Protein AF-A0A1A8Y0I4-F1 (afdb_monomer_lite)

Organism: NCBI:txid1860101

Secondary structure (DSSP, 8-state):
-----S--S---S--SSS---HHHHHHHHHTS-SS-B-HHHHHHHHHHH-TTS-HHHHHHHHHHHHHHHHTTTSEEEEEEEEEE-SS-TT-EEEEEEEEE-SS---HHHHHHHHHTT--S-----------

pLDDT: mean 72.58, std 20.99, range [34.72, 94.44]

Radius of gyration: 18.9 Å; chains: 1; bounding box: 38×40×67 Å

Foldseek 3Di:
DDPDPPDPQDPFPDPDPQTDGLVLLVVLQVPDPDQKDFLLSSLVSVCVVVVVDDSVVSSVNNVVSVVVCCVQLQKHFPAWDWDADPVHRVDIDITTMMGGDPDRPPSCVVVVCVVVVHDPPDDPDPDDDDD

Sequence (131 aa):
MTDTPLIRREVTADRGPLHISTDEIYTAICNIKGESFTVREIANVIQRKRRCVQKQRIANAVKTGVSWLVAREAVEVSGSLRVRSRKQPKLFYLVTTYKLTRHPVVADFTLLYKALGLNPSHGIAIKEAGR

Structure (mmCIF, N/CA/C/O backbone):
data_AF-A0A1A8Y0I4-F1
#
_entry.id   AF-A0A1A8Y0I4-F1
#
loop_
_atom_site.group_PDB
_atom_site.id
_atom_site.type_symbol
_atom_site.label_atom_id
_atom_site.label_alt_id
_atom_site.label_comp_id
_atom_site.label_asym_id
_atom_site.label_entity_id
_atom_site.label_seq_id
_atom_site.pdbx_PDB_ins_code
_atom_site.Cartn_x
_atom_site.Cartn_y
_atom_site.Cartn_z
_atom_site.occupancy
_atom_site.B_iso_or_equiv
_atom_site.auth_seq_id
_atom_site.auth_comp_id
_atom_site.auth_asym_id
_atom_site.auth_atom_id
_atom_site.pdbx_PDB_model_num
ATOM 1 N N . MET A 1 1 ? 11.032 -21.048 -30.454 1.00 34.91 1 MET A N 1
ATOM 2 C CA . MET A 1 1 ? 11.681 -20.755 -29.160 1.00 34.91 1 MET A CA 1
ATOM 3 C C . MET A 1 1 ? 10.780 -19.772 -28.442 1.00 34.91 1 MET A C 1
ATOM 5 O O . MET A 1 1 ? 10.486 -18.731 -29.002 1.00 34.91 1 MET A O 1
ATOM 9 N N . THR A 1 2 ? 10.198 -20.168 -27.316 1.00 38.28 2 THR A N 1
ATOM 10 C CA . THR A 1 2 ? 9.203 -19.371 -26.587 1.00 38.28 2 THR A CA 1
ATOM 11 C C . THR A 1 2 ? 9.903 -18.326 -25.727 1.00 38.28 2 THR A C 1
ATOM 13 O O . THR A 1 2 ? 10.503 -18.685 -24.711 1.00 38.28 2 THR A O 1
ATOM 16 N N . ASP A 1 3 ? 9.805 -17.058 -26.135 1.00 45.94 3 ASP A N 1
ATOM 17 C CA . ASP A 1 3 ? 10.225 -15.862 -25.392 1.00 45.94 3 ASP A CA 1
ATOM 18 C C . ASP A 1 3 ? 9.488 -15.765 -24.055 1.00 45.94 3 ASP A C 1
ATOM 20 O O . ASP A 1 3 ? 8.482 -15.073 -23.895 1.00 45.94 3 ASP A O 1
ATOM 24 N N . THR A 1 4 ? 9.974 -16.518 -23.075 1.00 40.69 4 THR A N 1
ATOM 25 C CA . THR A 1 4 ? 9.492 -16.438 -21.702 1.00 40.69 4 THR A CA 1
ATOM 26 C C . THR A 1 4 ? 10.350 -15.385 -21.010 1.00 40.69 4 THR A C 1
ATOM 28 O O . THR A 1 4 ? 11.531 -15.651 -20.773 1.00 40.69 4 THR A O 1
ATOM 31 N N . PRO A 1 5 ? 9.826 -14.184 -20.706 1.00 38.84 5 PRO A N 1
ATOM 32 C CA . PRO A 1 5 ? 10.607 -13.174 -20.009 1.00 38.84 5 PRO A CA 1
ATOM 33 C C . PRO A 1 5 ? 11.115 -13.742 -18.676 1.00 38.84 5 PRO A C 1
ATOM 35 O O . PRO A 1 5 ? 10.340 -14.230 -17.853 1.00 38.84 5 PRO A O 1
ATOM 38 N N . LEU A 1 6 ? 12.433 -13.649 -18.470 1.00 42.88 6 LEU A N 1
ATOM 39 C CA . LEU A 1 6 ? 13.209 -14.115 -17.306 1.00 42.88 6 LEU A CA 1
ATOM 40 C C . LEU A 1 6 ? 12.869 -13.397 -15.982 1.00 42.88 6 LEU A C 1
ATOM 42 O O . LEU A 1 6 ? 13.587 -13.521 -14.990 1.00 42.88 6 LEU A O 1
ATOM 46 N N . ILE A 1 7 ? 11.756 -12.666 -15.930 1.00 43.81 7 ILE A N 1
ATOM 47 C CA . ILE A 1 7 ? 11.250 -12.030 -14.721 1.00 43.81 7 ILE A CA 1
ATOM 48 C C . ILE A 1 7 ? 10.160 -12.939 -14.164 1.00 43.81 7 ILE A C 1
ATOM 50 O O . ILE A 1 7 ? 9.009 -12.911 -14.600 1.00 43.81 7 ILE A O 1
ATOM 54 N N . ARG A 1 8 ? 10.510 -13.749 -13.159 1.00 44.00 8 ARG A N 1
ATOM 55 C CA . ARG A 1 8 ? 9.498 -14.374 -12.300 1.00 44.00 8 ARG A CA 1
ATOM 56 C C . ARG A 1 8 ? 8.610 -13.254 -11.745 1.00 44.00 8 ARG A C 1
ATOM 58 O O . ARG A 1 8 ? 9.051 -12.478 -10.903 1.00 44.00 8 ARG A O 1
ATOM 65 N N . ARG A 1 9 ? 7.360 -13.190 -12.217 1.00 47.59 9 ARG A N 1
ATOM 66 C CA . ARG A 1 9 ? 6.294 -12.238 -11.831 1.00 47.59 9 ARG A CA 1
ATOM 67 C C . ARG A 1 9 ? 5.925 -12.250 -10.337 1.00 47.59 9 ARG A C 1
ATOM 69 O O . ARG A 1 9 ? 5.044 -11.513 -9.913 1.00 47.59 9 ARG A O 1
ATOM 76 N N . GLU A 1 10 ? 6.591 -13.060 -9.526 1.00 43.28 10 GLU A N 1
ATOM 77 C CA . GLU A 1 10 ? 6.218 -13.351 -8.150 1.00 43.28 10 GLU A CA 1
ATOM 78 C C . GLU A 1 10 ? 7.401 -13.103 -7.211 1.00 43.28 10 GLU A C 1
ATOM 80 O O . GLU A 1 10 ? 8.116 -14.017 -6.804 1.00 43.28 10 GLU A O 1
ATOM 85 N N . VAL A 1 11 ? 7.615 -11.843 -6.824 1.00 45.41 11 VAL A N 1
ATOM 86 C CA . VAL A 1 11 ? 8.376 -11.550 -5.600 1.00 45.41 11 VAL A CA 1
ATOM 87 C C . VAL A 1 11 ? 7.416 -11.773 -4.430 1.00 45.41 11 VAL A C 1
ATOM 89 O O . VAL A 1 11 ? 6.739 -10.863 -3.956 1.00 45.41 11 VAL A O 1
ATOM 92 N N . THR A 1 12 ? 7.275 -13.038 -4.033 1.00 45.91 12 THR A N 1
ATOM 93 C CA . THR A 1 12 ? 6.348 -13.489 -2.989 1.00 45.91 12 THR A CA 1
ATOM 94 C C . THR A 1 12 ? 6.886 -13.176 -1.598 1.00 45.91 12 THR A C 1
ATOM 96 O O . THR A 1 12 ? 7.812 -13.834 -1.130 1.00 45.91 12 THR A O 1
ATOM 99 N N . ALA A 1 13 ? 6.261 -12.224 -0.905 1.00 42.59 13 ALA A N 1
ATOM 100 C CA . ALA A 1 13 ? 6.481 -12.006 0.525 1.00 42.59 13 ALA A CA 1
ATOM 101 C C . ALA A 1 13 ? 5.655 -12.954 1.427 1.00 42.59 13 ALA A C 1
ATOM 103 O O . ALA A 1 13 ? 5.787 -12.884 2.643 1.00 42.59 13 ALA A O 1
ATOM 104 N N . ASP A 1 14 ? 4.805 -13.829 0.870 1.00 42.34 14 ASP A N 1
ATOM 105 C CA . ASP A 1 14 ? 3.960 -14.739 1.659 1.00 42.34 14 ASP A CA 1
ATOM 106 C C . ASP A 1 14 ? 3.697 -16.045 0.874 1.00 42.34 14 ASP A C 1
ATOM 108 O O . ASP A 1 14 ? 3.086 -16.020 -0.199 1.00 42.34 14 ASP A O 1
ATOM 112 N N . ARG A 1 15 ? 4.207 -17.185 1.370 1.00 45.91 15 ARG A N 1
ATOM 113 C CA . ARG A 1 15 ? 4.033 -18.529 0.778 1.00 45.91 15 ARG A CA 1
ATOM 114 C C . ARG A 1 15 ? 2.784 -19.201 1.360 1.00 45.91 15 ARG A C 1
ATOM 116 O O . ARG A 1 15 ? 2.880 -20.049 2.241 1.00 45.91 15 ARG A O 1
ATOM 123 N N . GLY A 1 16 ? 1.603 -18.814 0.882 1.00 53.88 16 GLY A N 1
ATOM 124 C CA . GLY A 1 16 ? 0.341 -19.473 1.235 1.00 53.88 16 GLY A CA 1
ATOM 125 C C . GLY A 1 16 ? -0.759 -19.252 0.189 1.00 53.88 16 GLY A C 1
ATOM 126 O O . GLY A 1 16 ? -0.607 -18.385 -0.671 1.00 53.88 16 GLY A O 1
ATOM 127 N N . PRO A 1 17 ? -1.898 -19.969 0.278 1.00 52.69 17 PRO A N 1
ATOM 128 C CA . PRO A 1 17 ? -3.002 -19.935 -0.702 1.00 52.69 17 PRO A CA 1
ATOM 129 C C . PRO A 1 17 ? -3.736 -18.581 -0.811 1.00 52.69 17 PRO A C 1
ATOM 131 O O . PRO A 1 17 ? -4.708 -18.448 -1.545 1.00 52.69 17 PRO A O 1
ATOM 134 N N . LEU A 1 18 ? -3.282 -17.558 -0.083 1.00 59.44 18 LEU A N 1
ATOM 135 C CA . LEU A 1 18 ? -3.858 -16.212 -0.023 1.00 59.44 18 LEU A CA 1
ATOM 136 C C . LEU A 1 18 ? -2.832 -15.163 -0.487 1.00 59.44 18 LEU A C 1
ATOM 138 O O . LEU A 1 18 ? -2.655 -14.128 0.152 1.00 59.44 18 LEU A O 1
ATOM 142 N N . HIS A 1 19 ? -2.136 -15.456 -1.587 1.00 72.50 19 HIS A N 1
ATOM 143 C CA . HIS A 1 19 ? -1.082 -14.615 -2.156 1.00 72.50 19 HIS A CA 1
ATOM 144 C C . HIS A 1 19 ? -1.627 -13.274 -2.677 1.00 72.50 19 HIS A C 1
ATOM 146 O O . HIS A 1 19 ? -2.558 -13.271 -3.483 1.00 72.50 19 HIS A O 1
ATOM 152 N N . ILE A 1 20 ? -1.044 -12.155 -2.233 1.00 82.31 20 ILE A N 1
ATOM 153 C CA . ILE A 1 20 ? -1.321 -10.793 -2.722 1.00 82.31 20 ILE A CA 1
ATOM 154 C C . ILE A 1 20 ? -0.090 -10.337 -3.501 1.00 82.31 20 ILE A C 1
ATOM 156 O O . ILE A 1 20 ? 0.996 -10.241 -2.925 1.00 82.31 20 ILE A O 1
ATOM 160 N N . SER A 1 21 ? -0.259 -10.076 -4.795 1.00 83.75 21 SER A N 1
ATOM 161 C CA . SER A 1 21 ? 0.845 -9.710 -5.683 1.00 83.75 21 SER A CA 1
ATOM 162 C C . SER A 1 21 ? 1.109 -8.204 -5.670 1.00 83.75 21 SER A C 1
ATOM 164 O O . SER A 1 21 ? 0.241 -7.393 -5.335 1.00 83.75 21 SER A O 1
ATOM 166 N N . THR A 1 22 ? 2.311 -7.805 -6.088 1.00 84.12 22 THR A N 1
ATOM 167 C CA . THR A 1 22 ? 2.642 -6.384 -6.254 1.00 84.12 22 THR A CA 1
ATOM 168 C C . THR A 1 22 ? 1.811 -5.717 -7.351 1.00 84.12 22 THR A C 1
ATOM 170 O O . THR A 1 22 ? 1.497 -4.538 -7.237 1.00 84.12 22 THR A O 1
ATOM 173 N N . ASP A 1 23 ? 1.396 -6.472 -8.369 1.00 83.88 23 ASP A N 1
ATOM 174 C CA . ASP A 1 23 ? 0.493 -5.996 -9.420 1.00 83.88 23 ASP A CA 1
ATOM 175 C C . ASP A 1 23 ? -0.918 -5.705 -8.883 1.00 83.88 23 ASP A C 1
ATOM 177 O O . ASP A 1 23 ? -1.505 -4.662 -9.173 1.00 83.88 23 ASP A O 1
ATOM 181 N N . GLU A 1 24 ? -1.439 -6.565 -8.000 1.00 85.94 24 GLU A N 1
ATOM 182 C CA . GLU A 1 24 ? -2.714 -6.315 -7.322 1.00 85.94 24 GLU A CA 1
ATOM 183 C C . GLU A 1 24 ? -2.632 -5.067 -6.434 1.00 85.94 24 GLU A C 1
ATOM 185 O O . GLU A 1 24 ? -3.572 -4.268 -6.389 1.00 85.94 24 GLU A O 1
ATOM 190 N N . ILE A 1 25 ? -1.496 -4.873 -5.758 1.00 88.88 25 ILE A N 1
ATOM 191 C CA . ILE A 1 25 ? -1.214 -3.677 -4.955 1.00 88.88 25 ILE A CA 1
ATOM 192 C C . ILE A 1 25 ? -1.151 -2.433 -5.846 1.00 88.88 25 ILE A C 1
ATOM 194 O O . ILE A 1 25 ? -1.795 -1.434 -5.529 1.00 88.88 25 ILE A O 1
ATOM 198 N N . TYR A 1 26 ? -0.434 -2.493 -6.967 1.00 87.62 26 TYR A N 1
ATOM 199 C CA . TYR A 1 26 ? -0.318 -1.385 -7.914 1.00 87.62 26 TYR A CA 1
ATOM 200 C C . TYR A 1 26 ? -1.676 -1.022 -8.527 1.00 87.62 26 TYR A C 1
ATOM 202 O O . TYR A 1 26 ? -2.094 0.134 -8.494 1.00 87.62 26 TYR A O 1
ATOM 210 N N . THR A 1 27 ? -2.441 -2.022 -8.957 1.00 87.94 27 THR A N 1
ATOM 211 C CA . THR A 1 27 ? -3.816 -1.842 -9.435 1.00 87.94 27 THR A CA 1
ATOM 212 C C . THR A 1 27 ? -4.703 -1.220 -8.355 1.00 87.94 27 THR A C 1
ATOM 214 O O . THR A 1 27 ? -5.524 -0.348 -8.644 1.00 87.94 27 THR A O 1
ATOM 217 N N . ALA A 1 28 ? -4.568 -1.637 -7.093 1.00 91.06 28 ALA A N 1
ATOM 218 C CA . ALA A 1 28 ? -5.312 -1.032 -5.992 1.00 91.06 28 ALA A CA 1
ATOM 219 C C . ALA A 1 28 ? -4.935 0.443 -5.783 1.00 91.06 28 ALA A C 1
ATOM 221 O O . ALA A 1 28 ? -5.837 1.244 -5.548 1.00 91.06 28 ALA A O 1
ATOM 222 N N . ILE A 1 29 ? -3.654 0.802 -5.917 1.00 91.06 29 ILE A N 1
ATOM 223 C CA . ILE A 1 29 ? -3.167 2.188 -5.846 1.00 91.06 29 ILE A CA 1
ATOM 224 C C . ILE A 1 29 ? -3.796 3.045 -6.949 1.00 91.06 29 ILE A C 1
ATOM 226 O O . ILE A 1 29 ? -4.373 4.084 -6.641 1.00 91.06 29 ILE A O 1
ATOM 230 N N . CYS A 1 30 ? -3.769 2.590 -8.205 1.00 86.75 30 CYS A N 1
ATOM 231 C CA . CYS A 1 30 ? -4.337 3.333 -9.339 1.00 86.75 30 CYS A CA 1
ATOM 232 C C . CYS A 1 30 ? -5.854 3.571 -9.218 1.00 86.75 30 CYS A C 1
ATOM 234 O O . CYS A 1 30 ? -6.393 4.484 -9.835 1.00 86.75 30 CYS A O 1
ATOM 236 N N . ASN A 1 31 ? -6.551 2.765 -8.412 1.00 86.62 31 ASN A N 1
ATOM 237 C CA . ASN A 1 31 ? -7.982 2.919 -8.143 1.00 86.62 31 ASN A CA 1
ATOM 238 C C . ASN A 1 31 ? -8.297 3.887 -6.986 1.00 86.62 31 ASN A C 1
ATOM 240 O O . ASN A 1 31 ? -9.472 4.177 -6.733 1.00 86.62 31 ASN A O 1
ATOM 244 N N . ILE A 1 32 ? -7.292 4.366 -6.245 1.00 89.69 32 ILE A N 1
ATOM 245 C CA . ILE A 1 32 ? -7.490 5.354 -5.180 1.00 89.69 32 ILE A CA 1
ATOM 246 C C . ILE A 1 32 ? -7.620 6.736 -5.821 1.00 89.69 32 ILE A C 1
ATOM 248 O O . ILE A 1 32 ? -6.725 7.209 -6.511 1.00 89.69 32 ILE A O 1
ATOM 252 N N . LYS A 1 33 ? -8.746 7.409 -5.566 1.00 80.88 33 LYS A N 1
ATOM 253 C CA . LYS A 1 33 ? -8.944 8.804 -5.967 1.00 80.88 33 LYS A CA 1
ATOM 254 C C . LYS A 1 33 ? -8.160 9.710 -5.016 1.00 80.88 33 LYS A C 1
ATOM 256 O O . LYS A 1 33 ? -8.519 9.799 -3.845 1.00 80.88 33 LYS A O 1
ATOM 261 N N . GLY A 1 34 ? -7.124 10.376 -5.513 1.00 80.06 34 GLY A N 1
ATOM 262 C CA . GLY A 1 34 ? -6.340 11.348 -4.749 1.00 80.06 34 GLY A CA 1
ATOM 263 C C . GLY A 1 34 ? -4.902 11.463 -5.245 1.00 80.06 34 GLY A C 1
ATOM 264 O O . GLY A 1 34 ? -4.420 10.603 -5.975 1.00 80.06 34 GLY A O 1
ATOM 265 N N . GLU A 1 35 ? -4.215 12.531 -4.839 1.00 82.94 35 GLU A N 1
ATOM 266 C CA . GLU A 1 35 ? -2.801 12.748 -5.184 1.00 82.94 35 GLU A CA 1
ATOM 267 C C . GLU A 1 35 ? -1.847 11.901 -4.334 1.00 82.94 35 GLU A C 1
ATOM 269 O O . GLU A 1 35 ? -0.735 11.602 -4.760 1.00 82.94 35 GLU A O 1
ATOM 274 N N . SER A 1 36 ? -2.279 11.506 -3.132 1.00 91.25 36 SER A N 1
ATOM 275 C CA . SER A 1 36 ? -1.501 10.670 -2.223 1.00 91.25 36 SER A CA 1
ATOM 276 C C . SER A 1 36 ? -2.361 9.604 -1.552 1.00 91.25 36 SER A C 1
ATOM 278 O O . SER A 1 36 ? -3.585 9.714 -1.484 1.00 91.25 36 SER A O 1
ATOM 280 N N . PHE A 1 37 ? -1.705 8.552 -1.076 1.00 93.12 37 PHE A N 1
ATOM 281 C CA . PHE A 1 37 ? -2.335 7.390 -0.467 1.00 93.12 37 PHE A CA 1
ATOM 282 C C . PHE A 1 37 ? -1.471 6.801 0.648 1.00 93.12 37 PHE A C 1
ATOM 284 O O . PHE A 1 37 ? -0.260 7.018 0.745 1.00 93.12 37 PHE A O 1
ATOM 291 N N . THR A 1 38 ? -2.109 6.011 1.501 1.00 94.44 38 THR A N 1
ATOM 292 C CA . THR A 1 38 ? -1.497 5.303 2.625 1.00 94.44 38 THR A CA 1
ATOM 293 C C . THR A 1 38 ? -1.627 3.792 2.458 1.00 94.44 38 THR A C 1
ATOM 295 O O . THR A 1 38 ? -2.560 3.281 1.834 1.00 94.44 38 THR A O 1
ATOM 298 N N . VAL A 1 39 ? -0.751 3.038 3.129 1.00 93.69 39 VAL A N 1
ATOM 299 C CA . VAL A 1 39 ? -0.849 1.566 3.234 1.00 93.69 39 VAL A CA 1
ATOM 300 C C . VAL A 1 39 ? -2.247 1.118 3.674 1.00 93.69 39 VAL A C 1
ATOM 302 O O . VAL A 1 39 ? -2.773 0.114 3.197 1.00 93.69 39 VAL A O 1
ATOM 305 N N . ARG A 1 40 ? -2.873 1.866 4.591 1.00 92.31 40 ARG A N 1
ATOM 306 C CA . ARG A 1 40 ? -4.205 1.541 5.107 1.00 92.31 40 ARG A CA 1
ATOM 307 C C . ARG A 1 40 ? -5.278 1.651 4.027 1.00 92.31 40 ARG A C 1
ATOM 309 O O . ARG A 1 40 ? -6.188 0.825 4.013 1.00 92.31 40 ARG A O 1
ATOM 316 N N . GLU A 1 41 ? -5.205 2.662 3.170 1.00 93.62 41 GLU A N 1
ATOM 317 C CA . GLU A 1 41 ? -6.172 2.858 2.087 1.00 93.62 41 GLU A CA 1
ATOM 318 C C . GLU A 1 41 ? -6.054 1.757 1.043 1.00 93.62 41 GLU A C 1
ATOM 320 O O . GLU A 1 41 ? -7.064 1.128 0.727 1.00 93.62 41 GLU A O 1
ATOM 325 N N . ILE A 1 42 ? -4.832 1.428 0.623 1.00 93.62 42 ILE A N 1
ATOM 326 C CA . ILE A 1 42 ? -4.576 0.309 -0.293 1.00 93.62 42 ILE A CA 1
ATOM 327 C C . ILE A 1 42 ? -5.111 -0.999 0.309 1.00 93.62 42 ILE A C 1
ATOM 329 O O . ILE A 1 42 ? -5.864 -1.729 -0.336 1.00 93.62 42 ILE A O 1
ATOM 333 N N . ALA A 1 43 ? -4.805 -1.268 1.583 1.00 92.88 43 ALA A N 1
ATOM 334 C CA . ALA A 1 43 ? -5.295 -2.461 2.265 1.00 92.88 43 ALA A CA 1
ATOM 335 C C . ALA A 1 43 ? -6.831 -2.508 2.331 1.00 92.88 43 ALA A C 1
ATOM 337 O O . ALA A 1 43 ? -7.413 -3.582 2.197 1.00 92.88 43 ALA A O 1
ATOM 338 N N . ASN A 1 44 ? -7.512 -1.366 2.495 1.00 93.38 44 ASN A N 1
ATOM 339 C CA . ASN A 1 44 ? -8.976 -1.316 2.450 1.00 93.38 44 ASN A CA 1
ATOM 340 C C . ASN A 1 44 ? -9.520 -1.646 1.051 1.00 93.38 44 ASN A C 1
ATOM 342 O O . ASN A 1 44 ? -10.541 -2.328 0.958 1.00 93.38 44 ASN A O 1
ATOM 346 N N . VAL A 1 45 ? -8.869 -1.175 -0.018 1.00 93.50 45 VAL A N 1
ATOM 347 C CA . VAL A 1 45 ? -9.265 -1.482 -1.404 1.00 93.50 45 VAL A CA 1
ATOM 348 C C . VAL A 1 45 ? -9.133 -2.983 -1.673 1.00 93.50 45 VAL A C 1
ATOM 350 O O . VAL A 1 45 ? -10.088 -3.600 -2.147 1.00 93.50 45 VAL A O 1
ATOM 353 N N . ILE A 1 46 ? -8.008 -3.593 -1.290 1.00 91.19 46 ILE A N 1
ATOM 354 C CA . ILE A 1 46 ? -7.777 -5.037 -1.464 1.00 91.19 46 ILE A CA 1
ATOM 355 C C . ILE A 1 46 ? -8.741 -5.857 -0.593 1.00 91.19 46 ILE A C 1
ATOM 357 O O . ILE A 1 46 ? -9.341 -6.817 -1.074 1.00 91.19 46 ILE A O 1
ATOM 361 N N . GLN A 1 47 ? -8.987 -5.450 0.659 1.00 91.69 47 GLN A N 1
ATOM 362 C CA . GLN A 1 47 ? -9.915 -6.138 1.570 1.00 91.69 47 GLN A CA 1
ATOM 363 C C . GLN A 1 47 ? -11.338 -6.250 1.003 1.00 91.69 47 GLN A C 1
ATOM 365 O O . GLN A 1 47 ? -12.022 -7.241 1.265 1.00 91.69 47 GLN A O 1
ATOM 370 N N . ARG A 1 48 ? -11.797 -5.258 0.224 1.00 90.12 48 ARG A N 1
ATOM 371 C CA . ARG A 1 48 ? -13.123 -5.305 -0.421 1.00 90.12 48 ARG A CA 1
ATOM 372 C C . ARG A 1 48 ? -13.239 -6.464 -1.411 1.00 90.12 48 ARG A C 1
ATOM 374 O O . ARG A 1 48 ? -14.315 -7.052 -1.500 1.00 90.12 48 ARG A O 1
ATOM 381 N N . LYS A 1 49 ? -12.145 -6.790 -2.108 1.00 87.81 49 LYS A N 1
ATOM 382 C CA . LYS A 1 49 ? -12.048 -7.913 -3.055 1.00 87.81 49 LYS A CA 1
ATOM 383 C C . LYS A 1 49 ? -11.741 -9.235 -2.342 1.00 87.81 49 LYS A C 1
ATOM 385 O O . LYS A 1 49 ? -12.286 -10.269 -2.705 1.00 87.81 49 LYS A O 1
ATOM 390 N N . ARG A 1 50 ? -10.926 -9.198 -1.283 1.00 84.12 50 ARG A N 1
ATOM 391 C CA . ARG A 1 50 ? -10.469 -10.373 -0.522 1.00 84.12 50 ARG A CA 1
ATOM 392 C C . ARG A 1 50 ? -11.037 -10.408 0.896 1.00 84.12 50 ARG A C 1
ATOM 394 O O . ARG A 1 50 ? -10.306 -10.302 1.879 1.00 84.12 50 ARG A O 1
ATOM 401 N N . ARG A 1 51 ? -12.359 -10.576 1.015 1.00 82.25 51 ARG A N 1
ATOM 402 C CA . ARG A 1 51 ? -13.070 -10.569 2.313 1.00 82.25 51 ARG A CA 1
ATOM 403 C C . ARG A 1 51 ? -12.613 -11.674 3.277 1.00 82.25 51 ARG A C 1
ATOM 405 O O . ARG A 1 51 ? -12.696 -11.482 4.482 1.00 82.25 51 ARG A O 1
ATOM 412 N N . CYS A 1 52 ? -12.104 -12.788 2.752 1.00 83.62 52 CYS A N 1
ATOM 413 C CA . CYS A 1 52 ? -11.610 -13.930 3.525 1.00 83.62 52 CYS A CA 1
ATOM 414 C C . CYS A 1 52 ? -10.186 -13.752 4.084 1.00 83.62 52 CYS A C 1
ATOM 416 O O . CYS A 1 52 ? -9.757 -14.547 4.918 1.00 83.62 52 CYS A O 1
ATOM 418 N N . VAL A 1 53 ? -9.440 -12.726 3.659 1.00 84.12 53 VAL A N 1
ATOM 419 C CA . VAL A 1 53 ? -8.072 -12.485 4.138 1.00 84.12 53 VAL A CA 1
ATOM 420 C C . VAL A 1 53 ? -8.102 -11.517 5.312 1.00 84.12 53 VAL A C 1
ATOM 422 O O . VAL A 1 53 ? -8.765 -10.481 5.266 1.00 84.12 53 VAL A O 1
ATOM 425 N N . GLN A 1 54 ? -7.352 -11.829 6.368 1.00 86.38 54 GLN A N 1
ATOM 426 C CA . GLN A 1 54 ? -7.223 -10.939 7.516 1.00 86.38 54 GLN A CA 1
ATOM 427 C C . GLN A 1 54 ? -6.562 -9.617 7.117 1.00 86.38 54 GLN A C 1
ATOM 429 O O . GLN A 1 54 ? -5.464 -9.594 6.557 1.00 86.38 54 GLN A O 1
ATOM 434 N N . LYS A 1 55 ? -7.180 -8.505 7.516 1.00 87.38 55 LYS A N 1
ATOM 435 C CA . LYS A 1 55 ? -6.709 -7.150 7.206 1.00 87.38 55 LYS A CA 1
ATOM 436 C C . LYS A 1 55 ? -5.256 -6.887 7.595 1.00 87.38 55 LYS A C 1
ATOM 438 O O . LYS A 1 55 ? -4.556 -6.180 6.878 1.00 87.38 55 LYS A O 1
ATOM 443 N N . GLN A 1 56 ? -4.797 -7.457 8.709 1.00 87.50 56 GLN A N 1
ATOM 444 C CA . GLN A 1 56 ? -3.410 -7.313 9.153 1.00 87.50 56 GLN A CA 1
ATOM 445 C C . GLN A 1 56 ? -2.425 -7.961 8.169 1.00 87.50 56 GLN A C 1
ATOM 447 O O . GLN A 1 56 ? -1.384 -7.377 7.877 1.00 87.50 56 GLN A O 1
ATOM 452 N N . ARG A 1 57 ? -2.775 -9.124 7.602 1.00 86.44 57 ARG A N 1
ATOM 453 C CA . ARG A 1 57 ? -1.966 -9.787 6.570 1.00 86.44 57 ARG A CA 1
ATOM 454 C C . ARG A 1 57 ? -1.927 -8.964 5.288 1.00 86.44 57 ARG A C 1
ATOM 456 O O . ARG A 1 57 ? -0.847 -8.740 4.755 1.00 86.44 57 ARG A O 1
ATOM 463 N N . ILE A 1 58 ? -3.076 -8.430 4.859 1.00 90.62 58 ILE A N 1
ATOM 464 C CA . ILE A 1 58 ? -3.143 -7.509 3.714 1.00 90.62 58 ILE A CA 1
ATOM 465 C C . ILE A 1 58 ? -2.246 -6.293 3.961 1.00 90.62 58 ILE A C 1
ATOM 467 O O . ILE A 1 58 ? -1.441 -5.945 3.108 1.00 90.62 58 ILE A O 1
ATOM 471 N N . ALA A 1 59 ? -2.338 -5.664 5.135 1.00 90.75 59 ALA A N 1
ATOM 472 C CA . ALA A 1 59 ? -1.526 -4.497 5.463 1.00 90.75 59 ALA A CA 1
ATOM 473 C C . ALA A 1 59 ? -0.020 -4.805 5.438 1.00 90.75 59 ALA A C 1
ATOM 475 O O . ALA A 1 59 ? 0.752 -3.981 4.954 1.00 90.75 59 ALA A O 1
ATOM 476 N N . ASN A 1 60 ? 0.401 -5.979 5.915 1.00 90.44 60 ASN A N 1
ATOM 477 C CA . ASN A 1 60 ? 1.800 -6.403 5.847 1.00 90.44 60 ASN A CA 1
ATOM 478 C C . ASN A 1 60 ? 2.255 -6.632 4.398 1.00 90.44 60 ASN A C 1
ATOM 480 O O . ASN A 1 60 ? 3.295 -6.105 4.009 1.00 90.44 60 ASN A O 1
ATOM 484 N N . ALA A 1 61 ? 1.455 -7.328 3.584 1.00 89.12 61 ALA A N 1
ATOM 485 C CA . ALA A 1 61 ? 1.747 -7.521 2.163 1.00 89.12 61 ALA A CA 1
ATOM 486 C C . ALA A 1 61 ? 1.839 -6.181 1.416 1.00 89.12 61 ALA A C 1
ATOM 488 O O . ALA A 1 61 ? 2.780 -5.955 0.660 1.00 89.12 61 ALA A O 1
ATOM 489 N N . VAL A 1 62 ? 0.917 -5.254 1.693 1.00 91.75 62 VAL A N 1
ATOM 490 C CA . VAL A 1 62 ? 0.925 -3.900 1.128 1.00 91.75 62 VAL A CA 1
ATOM 491 C C . VAL A 1 62 ? 2.182 -3.134 1.529 1.00 91.75 62 VAL A C 1
ATOM 493 O O . VAL A 1 62 ? 2.779 -2.506 0.664 1.00 91.75 62 VAL A O 1
ATOM 496 N N . LYS A 1 63 ? 2.624 -3.178 2.794 1.00 91.06 63 LYS A N 1
ATOM 497 C CA . LYS A 1 63 ? 3.879 -2.513 3.205 1.00 91.06 63 LYS A CA 1
ATOM 498 C C . LYS A 1 63 ? 5.063 -3.009 2.381 1.00 91.06 63 LYS A C 1
ATOM 500 O O . LYS A 1 63 ? 5.833 -2.196 1.875 1.00 91.06 63 LYS A O 1
ATOM 505 N N . THR A 1 64 ? 5.183 -4.325 2.229 1.00 88.06 64 THR A N 1
ATOM 506 C CA . THR A 1 64 ? 6.274 -4.929 1.460 1.00 88.06 64 THR A CA 1
ATOM 507 C C . THR A 1 64 ? 6.172 -4.586 -0.025 1.00 88.06 64 THR A C 1
ATOM 509 O O . THR A 1 64 ? 7.163 -4.170 -0.619 1.00 88.06 64 THR A O 1
ATOM 512 N N . GLY A 1 65 ? 4.979 -4.682 -0.617 1.00 87.38 65 GLY A N 1
ATOM 513 C CA . GLY A 1 65 ? 4.762 -4.342 -2.025 1.00 87.38 65 GLY A CA 1
ATOM 514 C C . GLY A 1 65 ? 4.987 -2.859 -2.323 1.00 87.38 65 GLY A C 1
ATOM 515 O O . GLY A 1 65 ? 5.633 -2.533 -3.309 1.00 87.38 65 GLY A O 1
ATOM 516 N N . VAL A 1 66 ? 4.546 -1.952 -1.446 1.00 89.75 66 VAL A N 1
ATOM 517 C CA . VAL A 1 66 ? 4.827 -0.513 -1.576 1.00 89.75 66 VAL A CA 1
ATOM 518 C C . VAL A 1 66 ? 6.323 -0.237 -1.447 1.00 89.75 66 VAL A C 1
ATOM 520 O O . VAL A 1 66 ? 6.855 0.505 -2.260 1.00 89.75 66 VAL A O 1
ATOM 523 N N . SER A 1 67 ? 7.026 -0.865 -0.497 1.00 86.50 67 SER A N 1
ATOM 524 C CA . SER A 1 67 ? 8.490 -0.742 -0.389 1.00 86.50 67 SER A CA 1
ATOM 525 C C . SER A 1 67 ? 9.195 -1.179 -1.682 1.00 86.50 67 SER A C 1
ATOM 527 O O . SER A 1 67 ? 10.080 -0.490 -2.185 1.00 86.50 67 SER A O 1
ATOM 529 N N . TRP A 1 68 ? 8.740 -2.283 -2.281 1.00 85.56 68 TRP A N 1
ATOM 530 C CA . TRP A 1 68 ? 9.246 -2.768 -3.565 1.00 85.56 68 TRP A CA 1
ATOM 531 C C . TRP A 1 68 ? 8.957 -1.805 -4.727 1.00 85.56 68 TRP A C 1
ATOM 533 O O . TRP A 1 68 ? 9.817 -1.623 -5.588 1.00 85.56 68 TRP A O 1
ATOM 543 N N . LEU A 1 69 ? 7.771 -1.182 -4.751 1.00 86.38 69 LEU A N 1
ATOM 544 C CA . LEU A 1 69 ? 7.386 -0.178 -5.752 1.00 86.38 69 LEU A CA 1
ATOM 545 C C . LEU A 1 69 ? 8.185 1.121 -5.597 1.00 86.38 69 LEU A C 1
ATOM 547 O O . LEU A 1 69 ? 8.552 1.726 -6.601 1.00 86.38 69 LEU A O 1
ATOM 551 N N . VAL A 1 70 ? 8.498 1.513 -4.358 1.00 87.50 70 VAL A N 1
ATOM 552 C CA . VAL A 1 70 ? 9.371 2.655 -4.056 1.00 87.50 70 VAL A CA 1
ATOM 553 C C . VAL A 1 70 ? 10.794 2.401 -4.534 1.00 87.50 70 VAL A C 1
ATOM 555 O O . VAL A 1 70 ? 11.369 3.245 -5.212 1.00 87.50 70 VAL A O 1
ATOM 558 N N . ALA A 1 71 ? 11.338 1.210 -4.278 1.00 82.12 71 ALA A N 1
ATOM 559 C CA . ALA A 1 71 ? 12.663 0.821 -4.767 1.00 82.12 71 ALA A CA 1
ATOM 560 C C . ALA A 1 71 ? 12.773 0.786 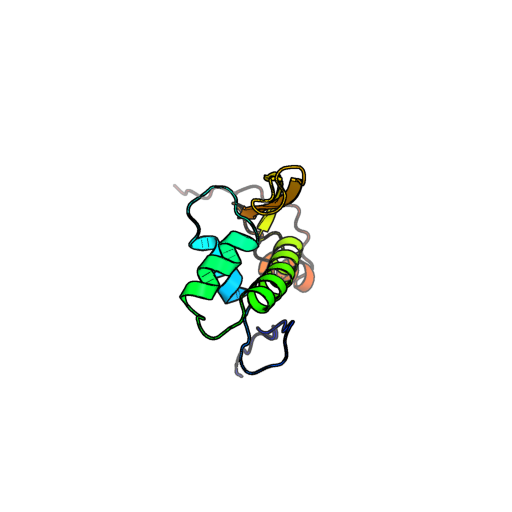-6.306 1.00 82.12 71 ALA A C 1
ATOM 562 O O . ALA A 1 71 ? 13.873 0.681 -6.841 1.00 82.12 71 ALA A O 1
ATOM 563 N N . ARG A 1 72 ? 11.638 0.835 -7.013 1.00 80.56 72 ARG A N 1
ATOM 564 C CA . ARG A 1 72 ? 11.532 0.856 -8.477 1.00 80.56 72 ARG A CA 1
ATOM 565 C C . ARG A 1 72 ? 10.996 2.171 -9.027 1.00 80.56 72 ARG A C 1
ATOM 567 O O . ARG A 1 72 ? 10.599 2.208 -10.184 1.00 80.56 72 ARG A O 1
ATOM 574 N N . GLU A 1 73 ? 10.927 3.209 -8.197 1.00 82.94 73 GLU A N 1
ATOM 575 C CA . GLU A 1 73 ? 10.510 4.556 -8.603 1.00 82.94 73 GLU A CA 1
ATOM 576 C C . GLU A 1 73 ? 9.089 4.629 -9.200 1.00 82.94 73 GLU A C 1
ATOM 578 O O . GLU A 1 73 ? 8.694 5.646 -9.763 1.00 82.94 73 GLU A O 1
ATOM 583 N N . ALA A 1 74 ? 8.271 3.583 -9.037 1.00 84.06 74 ALA A N 1
ATOM 584 C CA . ALA A 1 74 ? 6.869 3.575 -9.462 1.00 84.06 74 ALA A CA 1
ATOM 585 C C . ALA A 1 74 ? 5.973 4.353 -8.483 1.00 84.06 74 ALA A C 1
ATOM 587 O O . ALA A 1 74 ? 4.904 4.852 -8.841 1.00 84.06 74 ALA A O 1
ATOM 588 N N . VAL A 1 75 ? 6.409 4.423 -7.227 1.00 87.88 75 VAL A N 1
ATOM 589 C CA . VAL A 1 75 ? 5.772 5.144 -6.129 1.00 87.88 75 VAL A CA 1
ATOM 590 C C . VAL A 1 75 ? 6.861 5.919 -5.402 1.00 87.88 75 VAL A C 1
ATOM 592 O O . VAL A 1 75 ? 7.953 5.402 -5.198 1.00 87.88 75 VAL A O 1
ATOM 595 N N . GLU A 1 76 ? 6.570 7.127 -4.949 1.00 91.50 76 GLU A N 1
ATOM 596 C CA . GLU A 1 76 ? 7.496 7.925 -4.145 1.00 91.50 76 GLU A CA 1
ATOM 597 C C . GLU A 1 76 ? 6.892 8.238 -2.771 1.00 91.50 76 GLU A C 1
ATOM 599 O O . GLU A 1 76 ? 5.669 8.309 -2.597 1.00 91.50 76 GLU A O 1
ATOM 604 N N . VAL A 1 77 ? 7.754 8.410 -1.766 1.00 92.62 77 VAL A N 1
ATOM 605 C CA . VAL A 1 77 ? 7.334 8.845 -0.430 1.00 92.62 77 VAL A CA 1
ATOM 606 C C . VAL A 1 77 ? 6.975 10.325 -0.507 1.00 92.62 77 VAL A C 1
ATOM 608 O O . VAL A 1 77 ? 7.828 11.167 -0.763 1.00 92.62 77 VAL A O 1
ATOM 611 N N . SER A 1 78 ? 5.705 10.645 -0.275 1.00 91.06 78 SER A N 1
ATOM 612 C CA . SER A 1 78 ? 5.200 12.016 -0.364 1.00 91.06 78 SER A CA 1
ATOM 613 C C . SER A 1 78 ? 5.332 12.787 0.947 1.00 91.06 78 SER A C 1
ATOM 615 O O . SER A 1 78 ? 5.300 14.015 0.930 1.00 91.06 78 SER A O 1
ATOM 617 N N . GLY A 1 79 ? 5.417 12.094 2.084 1.00 92.12 79 GLY A N 1
ATOM 618 C CA . GLY A 1 79 ? 5.514 12.729 3.393 1.00 92.12 79 GLY A CA 1
ATOM 619 C C . GLY A 1 79 ? 4.934 11.873 4.509 1.00 92.12 79 GLY A C 1
ATOM 620 O O . GLY A 1 79 ? 4.937 10.640 4.457 1.00 92.12 79 GLY A O 1
ATOM 621 N N . SER A 1 80 ? 4.448 12.539 5.554 1.00 92.50 80 SER A N 1
ATOM 622 C CA . SER A 1 80 ? 3.786 11.874 6.668 1.00 92.50 80 SER A CA 1
ATOM 623 C C . SER A 1 80 ? 2.665 12.720 7.263 1.00 92.50 80 SER A C 1
ATOM 625 O O . SER A 1 80 ? 2.728 13.946 7.293 1.00 92.50 80 SER A O 1
ATOM 627 N N . LEU A 1 81 ? 1.625 12.046 7.742 1.00 88.38 81 LEU A N 1
ATOM 628 C CA . LEU A 1 81 ? 0.449 12.633 8.369 1.00 88.38 81 LEU A CA 1
ATOM 629 C C . LEU A 1 81 ? 0.394 12.199 9.833 1.00 88.38 81 LEU A C 1
ATOM 631 O O . LEU A 1 81 ? 0.588 11.024 10.147 1.00 88.38 81 LEU A O 1
ATOM 635 N N . ARG A 1 82 ? 0.065 13.120 10.740 1.00 90.50 82 ARG A N 1
ATOM 636 C CA . ARG A 1 82 ? -0.249 12.768 12.131 1.00 90.50 82 ARG A CA 1
ATOM 637 C C . ARG A 1 82 ? -1.717 12.377 12.245 1.00 90.50 82 ARG A C 1
ATOM 639 O O . ARG A 1 82 ? -2.606 13.186 12.000 1.00 90.50 82 ARG A O 1
ATOM 646 N N . VAL A 1 83 ? -1.974 11.145 12.667 1.00 86.56 83 VAL A N 1
ATOM 647 C CA . VAL A 1 83 ? -3.317 10.593 12.854 1.00 86.56 83 VAL A CA 1
ATOM 648 C C . VAL A 1 83 ? -3.551 10.318 14.333 1.00 86.56 83 VAL A C 1
ATOM 650 O O . VAL A 1 83 ? -2.813 9.565 14.964 1.00 86.56 83 VAL A O 1
ATOM 653 N N . ARG A 1 84 ? -4.605 10.904 14.902 1.00 88.19 84 ARG A N 1
ATOM 654 C CA . ARG A 1 84 ? -4.987 10.668 16.299 1.00 88.19 84 ARG A CA 1
ATOM 655 C C . ARG A 1 84 ? -5.627 9.286 16.465 1.00 88.19 84 ARG A C 1
ATOM 657 O O . ARG A 1 84 ? -6.480 8.882 15.670 1.00 88.19 84 ARG A O 1
ATOM 664 N N . SER A 1 85 ? -5.251 8.567 17.519 1.00 85.31 85 SER A N 1
ATOM 665 C CA . SER A 1 85 ? -5.899 7.308 17.887 1.00 85.31 85 SER A CA 1
ATOM 666 C C . SER A 1 85 ? -7.336 7.558 18.342 1.00 85.31 85 SER A C 1
ATOM 668 O O . SER A 1 85 ? -7.582 8.351 19.247 1.00 85.31 85 SER A O 1
ATOM 670 N N . ARG A 1 86 ? -8.296 6.823 17.770 1.00 83.88 86 ARG A N 1
ATOM 671 C CA . ARG A 1 86 ? -9.693 6.865 18.241 1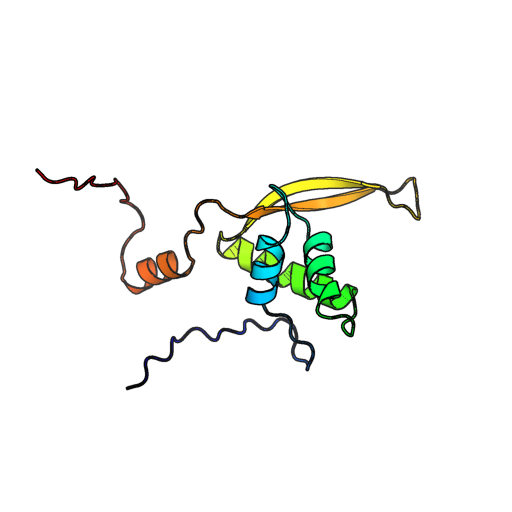.00 83.88 86 ARG A CA 1
ATOM 672 C C . ARG A 1 86 ? -9.876 6.198 19.605 1.00 83.88 86 ARG A C 1
ATOM 674 O O . ARG A 1 86 ? -10.762 6.590 20.347 1.00 83.88 86 ARG A O 1
ATOM 681 N N . LYS A 1 87 ? -9.052 5.193 19.928 1.00 86.88 87 LYS A N 1
ATOM 682 C CA . LYS A 1 87 ? -9.135 4.453 21.200 1.00 86.88 87 LYS A CA 1
ATOM 683 C C . LYS A 1 87 ? -8.400 5.155 22.344 1.00 86.88 87 LYS A C 1
ATOM 685 O O . LYS A 1 87 ? -8.724 4.935 23.499 1.00 86.88 87 LYS A O 1
ATOM 690 N N . GLN A 1 88 ? -7.393 5.964 22.022 1.00 89.12 88 GLN A N 1
ATOM 691 C CA . GLN A 1 88 ? -6.549 6.654 22.997 1.00 89.12 88 GLN A CA 1
ATOM 692 C C . GLN A 1 88 ? -6.335 8.102 22.534 1.00 89.12 88 GLN A C 1
ATOM 694 O O . GLN A 1 88 ? -5.362 8.374 21.839 1.00 89.12 88 GLN A O 1
ATOM 699 N N . PRO A 1 89 ? -7.219 9.049 22.888 1.00 81.88 89 PRO A N 1
ATOM 700 C CA . PRO A 1 89 ? -7.229 10.398 22.305 1.00 81.88 89 PRO A CA 1
ATOM 701 C C . PRO A 1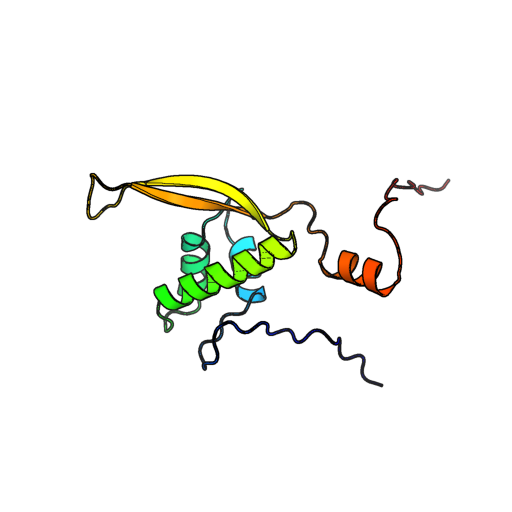 89 ? -5.927 11.195 22.474 1.00 81.88 89 PRO A C 1
ATOM 703 O O . PRO A 1 89 ? -5.658 12.099 21.686 1.00 81.88 89 PRO A O 1
ATOM 706 N N . LYS A 1 90 ? -5.118 10.853 23.486 1.00 88.31 90 LYS A N 1
ATOM 707 C CA . LYS A 1 90 ? -3.804 11.457 23.756 1.00 88.31 90 LYS A CA 1
ATOM 708 C C . LYS A 1 90 ? -2.677 10.898 22.872 1.00 88.31 90 LYS A C 1
ATOM 710 O O . LYS A 1 90 ? -1.592 11.466 22.853 1.00 88.31 90 LYS A O 1
ATOM 715 N N . LEU A 1 91 ? -2.917 9.805 22.145 1.00 88.75 91 LEU A N 1
ATOM 716 C CA . LEU A 1 91 ? -1.923 9.137 21.310 1.00 88.75 91 LEU A CA 1
ATOM 717 C C . LEU A 1 91 ? -2.064 9.559 19.841 1.00 88.75 91 LEU A C 1
ATOM 719 O O . LEU A 1 91 ? -3.152 9.496 19.256 1.00 88.75 91 LEU A O 1
ATOM 723 N N . PHE A 1 92 ? -0.941 9.929 19.232 1.00 87.06 92 PHE A N 1
ATOM 724 C CA . PHE A 1 92 ? -0.839 10.263 17.815 1.00 87.06 92 PHE A CA 1
ATOM 725 C C . PHE A 1 92 ? 0.105 9.287 17.118 1.00 87.06 92 PHE A C 1
ATOM 727 O O . PHE A 1 92 ? 1.164 8.954 17.640 1.00 87.06 92 PHE A O 1
ATOM 734 N N . TYR A 1 93 ? -0.276 8.859 15.922 1.00 86.44 93 TYR A N 1
ATOM 735 C CA . TYR A 1 93 ? 0.535 8.022 15.052 1.00 86.44 93 TYR A CA 1
ATOM 736 C C . TYR A 1 93 ? 1.023 8.841 13.872 1.00 86.44 93 TYR A C 1
ATOM 738 O O . TYR A 1 93 ? 0.249 9.588 13.275 1.00 86.44 93 TYR A O 1
ATOM 746 N N . LEU A 1 94 ? 2.287 8.668 13.507 1.00 89.81 94 LEU A N 1
ATOM 747 C CA . LEU A 1 94 ? 2.805 9.186 12.253 1.00 89.81 94 LEU A CA 1
ATOM 748 C C . LEU A 1 94 ? 2.560 8.144 11.157 1.00 89.81 94 LEU A C 1
ATOM 750 O O . LEU A 1 94 ? 2.939 6.984 11.304 1.00 89.81 94 LEU A O 1
ATOM 754 N N . VAL A 1 95 ? 1.884 8.543 10.084 1.00 90.56 95 VAL A N 1
ATOM 755 C CA . VAL A 1 95 ? 1.520 7.668 8.968 1.00 90.56 95 VAL A CA 1
ATOM 756 C C . VAL A 1 95 ? 2.173 8.194 7.704 1.00 90.56 95 VAL A C 1
ATOM 758 O O . VAL A 1 95 ? 1.887 9.309 7.283 1.00 90.56 95 VAL A O 1
ATOM 761 N N . THR A 1 96 ? 3.031 7.389 7.089 1.00 93.12 96 THR A N 1
ATOM 762 C CA . THR A 1 96 ? 3.675 7.724 5.816 1.00 93.12 96 THR A CA 1
ATOM 763 C C . THR A 1 96 ? 2.651 7.787 4.686 1.00 93.12 96 THR A C 1
ATOM 765 O O . THR A 1 96 ? 1.796 6.902 4.561 1.00 93.12 96 THR A O 1
ATOM 768 N N . THR A 1 97 ? 2.759 8.825 3.863 1.00 94.31 97 THR A N 1
ATOM 769 C CA . THR A 1 97 ? 2.004 8.985 2.621 1.00 94.31 97 THR A CA 1
ATOM 770 C C . THR A 1 97 ? 2.901 8.766 1.419 1.00 94.31 97 THR A C 1
ATOM 772 O O . THR A 1 97 ? 4.098 9.058 1.438 1.00 94.31 97 THR A O 1
ATOM 775 N N . TYR A 1 98 ? 2.295 8.263 0.356 1.00 93.88 98 TYR A N 1
ATOM 776 C CA . TYR A 1 98 ? 2.943 7.927 -0.899 1.00 93.88 98 TYR A CA 1
ATOM 777 C C . TYR A 1 98 ? 2.169 8.553 -2.053 1.00 93.88 98 TYR A C 1
ATOM 779 O O . TYR A 1 98 ? 0.976 8.817 -1.906 1.00 93.88 98 TYR A O 1
ATOM 787 N N . LYS A 1 99 ? 2.821 8.769 -3.191 1.00 92.94 99 LYS A N 1
ATOM 788 C CA . LYS A 1 99 ? 2.177 9.211 -4.436 1.00 92.94 99 LYS A CA 1
ATOM 789 C C . LYS A 1 99 ? 2.711 8.407 -5.619 1.00 92.94 99 LYS A C 1
ATOM 791 O O . LYS A 1 99 ? 3.810 7.861 -5.551 1.00 92.94 99 LYS A O 1
ATOM 796 N N . LEU A 1 100 ? 1.908 8.290 -6.676 1.00 89.44 100 LEU A N 1
ATOM 797 C CA . LEU A 1 100 ? 2.347 7.677 -7.931 1.00 89.44 100 LEU A CA 1
ATOM 798 C C . LEU A 1 100 ? 3.317 8.624 -8.635 1.00 89.44 100 LEU A C 1
ATOM 800 O O . LEU A 1 100 ? 3.038 9.819 -8.758 1.00 89.44 100 LEU A O 1
ATOM 804 N N . THR A 1 101 ? 4.420 8.086 -9.141 1.00 83.50 101 THR A N 1
ATOM 805 C CA . THR A 1 101 ? 5.361 8.867 -9.942 1.00 83.50 101 THR A CA 1
ATOM 806 C C . THR A 1 101 ? 4.730 9.164 -11.306 1.00 83.50 101 THR A C 1
ATOM 808 O O . THR A 1 101 ? 4.296 8.248 -12.002 1.00 83.50 101 THR A O 1
ATOM 811 N N . ARG A 1 102 ? 4.662 10.443 -11.711 1.00 64.19 102 ARG A N 1
ATOM 812 C CA . ARG A 1 102 ? 4.059 10.862 -13.002 1.00 64.19 102 ARG A CA 1
ATOM 813 C C . ARG A 1 102 ? 4.828 10.355 -14.227 1.00 64.19 102 ARG A C 1
ATOM 815 O O . ARG A 1 102 ? 4.251 10.210 -15.299 1.00 64.19 102 ARG A O 1
ATOM 822 N N . HIS A 1 103 ? 6.109 10.060 -14.042 1.00 57.47 103 HIS A N 1
ATOM 823 C CA . HIS A 1 103 ? 6.950 9.345 -14.987 1.00 57.47 103 HIS A CA 1
ATOM 824 C C . HIS A 1 103 ? 7.442 8.095 -14.272 1.00 57.47 103 HIS A C 1
ATOM 826 O O . HIS A 1 103 ? 8.496 8.158 -13.641 1.00 57.47 103 HIS A O 1
ATOM 832 N N . PRO A 1 104 ? 6.687 6.981 -14.276 1.00 51.31 104 PRO A N 1
ATOM 833 C CA . PRO A 1 104 ? 7.288 5.731 -13.866 1.00 51.31 104 PRO A CA 1
ATOM 834 C C . PRO A 1 104 ? 8.436 5.520 -14.849 1.00 51.31 104 PRO A C 1
ATOM 836 O O . PRO A 1 104 ? 8.201 5.254 -16.030 1.00 51.31 104 PRO A O 1
ATOM 839 N N . VAL A 1 105 ? 9.675 5.716 -14.398 1.00 51.25 105 VAL A N 1
ATOM 840 C CA . VAL A 1 105 ? 10.823 5.146 -15.088 1.00 51.25 105 VAL A CA 1
ATOM 841 C C . VAL A 1 105 ? 10.539 3.664 -14.988 1.00 51.25 105 VAL A C 1
ATOM 843 O O . VAL A 1 105 ? 10.708 3.062 -13.930 1.00 51.25 105 VAL A O 1
ATOM 846 N N . VAL A 1 106 ? 9.895 3.120 -16.025 1.00 49.09 106 VAL A N 1
ATOM 847 C CA . VAL A 1 106 ? 9.486 1.723 -16.059 1.00 49.09 106 VAL A CA 1
ATOM 848 C C . VAL A 1 106 ? 10.748 0.978 -15.678 1.00 49.09 106 VAL A C 1
ATOM 850 O O . VAL A 1 106 ? 11.776 1.180 -16.318 1.00 49.09 106 VAL A O 1
ATOM 853 N N . ALA A 1 107 ? 10.718 0.207 -14.591 1.00 47.88 107 ALA A N 1
ATOM 854 C CA . ALA A 1 107 ? 11.910 -0.487 -14.112 1.00 47.88 107 ALA A CA 1
ATOM 855 C C . ALA A 1 107 ? 12.543 -1.348 -15.224 1.00 47.88 107 ALA A C 1
ATOM 857 O O . ALA A 1 107 ? 13.735 -1.642 -15.166 1.00 47.88 107 ALA A O 1
ATOM 858 N N . ASP A 1 108 ? 11.759 -1.680 -16.258 1.00 50.03 108 ASP A N 1
ATOM 859 C CA . ASP A 1 108 ? 12.239 -2.260 -17.502 1.00 50.03 108 ASP A CA 1
ATOM 860 C C . ASP A 1 108 ? 13.239 -1.379 -18.237 1.00 50.03 108 ASP A C 1
ATOM 862 O O . ASP A 1 108 ? 14.217 -1.939 -18.683 1.00 50.03 108 ASP A O 1
ATOM 866 N N . PHE A 1 109 ? 13.098 -0.054 -18.325 1.00 46.72 109 PHE A N 1
ATOM 867 C CA . PHE A 1 109 ? 14.083 0.800 -18.993 1.00 46.72 109 PHE A CA 1
ATOM 868 C C . PHE A 1 109 ? 15.413 0.824 -18.254 1.00 46.72 109 PHE A C 1
ATOM 870 O O . PHE A 1 109 ? 16.430 0.599 -18.888 1.00 46.72 109 PHE A O 1
ATOM 877 N N . THR A 1 110 ? 15.463 1.029 -16.938 1.00 48.34 110 THR A N 1
ATOM 878 C CA . THR A 1 110 ? 16.751 1.066 -16.217 1.00 48.34 110 THR A CA 1
ATOM 879 C C . THR A 1 110 ? 17.449 -0.299 -16.229 1.00 48.34 110 THR A C 1
ATOM 881 O O . THR A 1 110 ? 18.675 -0.365 -16.331 1.00 48.34 110 THR A O 1
ATOM 884 N N . LEU A 1 111 ? 16.683 -1.399 -16.183 1.00 49.53 111 LEU A N 1
ATOM 885 C CA . LEU A 1 111 ? 17.202 -2.753 -16.403 1.00 49.53 111 LEU A CA 1
ATOM 886 C C . LEU A 1 111 ? 17.599 -2.995 -17.868 1.00 49.53 111 LEU A C 1
ATOM 888 O O . LEU A 1 111 ? 18.630 -3.624 -18.083 1.00 49.53 111 LEU A O 1
ATOM 892 N N . LEU A 1 112 ? 16.863 -2.466 -18.854 1.00 46.56 112 LEU A N 1
ATOM 893 C CA . LEU A 1 112 ? 17.210 -2.517 -20.281 1.00 46.56 112 LEU A CA 1
ATOM 894 C C . LEU A 1 112 ? 18.506 -1.755 -20.532 1.00 46.56 112 LEU A C 1
ATOM 896 O O . LEU A 1 112 ? 19.420 -2.309 -21.110 1.00 46.56 112 LEU A O 1
ATOM 900 N N . TYR A 1 113 ? 18.614 -0.512 -20.067 1.00 50.00 113 TYR A N 1
ATOM 901 C CA . TYR A 1 113 ? 19.787 0.350 -20.189 1.00 50.00 113 TYR A CA 1
ATOM 902 C C . TYR A 1 113 ? 21.011 -0.333 -19.576 1.00 50.00 113 TYR A C 1
ATOM 904 O O . TYR A 1 113 ? 22.065 -0.404 -20.202 1.00 50.00 113 TYR A O 1
ATOM 912 N N . LYS A 1 114 ? 20.853 -0.952 -18.401 1.00 50.41 114 LYS A N 1
ATOM 913 C CA . LYS A 1 114 ? 21.933 -1.693 -17.740 1.00 50.41 114 LYS A CA 1
ATOM 914 C C . LYS A 1 114 ? 22.276 -3.022 -18.430 1.00 50.41 114 LYS A C 1
ATOM 916 O O . LYS A 1 114 ? 23.447 -3.386 -18.453 1.00 50.41 114 LYS A O 1
ATOM 921 N N . ALA A 1 115 ? 21.299 -3.725 -19.007 1.00 51.00 115 ALA A N 1
ATOM 922 C CA . ALA A 1 115 ? 21.509 -4.953 -19.783 1.00 51.00 115 ALA A CA 1
ATOM 923 C C . ALA A 1 115 ? 22.061 -4.689 -21.199 1.00 51.00 115 ALA A C 1
ATOM 925 O O . ALA A 1 115 ? 22.778 -5.524 -21.740 1.00 51.00 115 ALA A O 1
ATOM 926 N N . LEU A 1 116 ? 21.755 -3.526 -21.777 1.00 50.62 116 LEU A N 1
ATOM 927 C CA . LEU A 1 116 ? 22.202 -3.061 -23.093 1.00 50.62 116 LEU A CA 1
ATOM 928 C C . LEU A 1 116 ? 23.468 -2.189 -23.018 1.00 50.62 116 LEU A C 1
ATOM 930 O O . LEU A 1 116 ? 23.958 -1.745 -24.050 1.00 50.62 116 LEU A O 1
ATOM 934 N N . GLY A 1 117 ? 24.000 -1.922 -21.818 1.00 45.84 117 GLY A N 1
ATOM 935 C CA . GLY A 1 117 ? 25.203 -1.103 -21.620 1.00 45.84 117 GLY A CA 1
ATOM 936 C C . GLY A 1 117 ? 25.037 0.383 -21.971 1.00 45.84 117 GLY A C 1
ATOM 937 O O . GLY A 1 117 ? 26.024 1.074 -22.208 1.00 45.84 117 GLY A O 1
ATOM 938 N N . LEU A 1 118 ? 23.805 0.886 -22.017 1.00 46.59 118 LEU A N 1
ATOM 939 C CA . LEU A 1 118 ? 23.483 2.261 -22.387 1.00 46.59 118 LEU A CA 1
ATOM 940 C C . LEU A 1 118 ? 23.328 3.119 -21.116 1.00 46.59 118 LEU A C 1
ATOM 942 O O . LEU A 1 118 ? 22.569 2.777 -20.212 1.00 46.59 118 LEU A O 1
ATOM 946 N N . ASN A 1 119 ? 24.049 4.241 -21.029 1.00 48.12 119 ASN A N 1
ATOM 947 C CA . ASN A 1 119 ? 23.924 5.181 -19.909 1.00 48.12 119 ASN A CA 1
ATOM 948 C C . ASN A 1 119 ? 22.658 6.052 -20.060 1.00 48.12 119 ASN A C 1
ATOM 950 O O . ASN A 1 119 ? 22.381 6.520 -21.163 1.00 48.12 119 ASN A O 1
ATOM 954 N N . PRO A 1 120 ? 21.911 6.328 -18.971 1.00 48.50 120 PRO A N 1
ATOM 955 C CA . PRO A 1 120 ? 20.641 7.065 -19.018 1.00 48.50 120 PRO A CA 1
ATOM 956 C C . PRO A 1 120 ? 20.789 8.578 -19.250 1.00 48.50 120 PRO A C 1
ATOM 958 O O . PRO A 1 120 ? 19.801 9.309 -19.309 1.00 48.50 120 PRO A O 1
ATOM 961 N N . SER A 1 121 ? 22.006 9.089 -19.399 1.00 47.38 121 SER A N 1
ATOM 962 C CA . SER A 1 121 ? 22.229 10.444 -19.878 1.00 47.38 121 SER A CA 1
ATOM 963 C C . SER A 1 121 ? 22.040 10.449 -21.391 1.00 47.38 121 SER A C 1
ATOM 965 O O . SER A 1 121 ? 22.936 10.009 -22.098 1.00 47.38 121 SER A O 1
ATOM 967 N N . HIS A 1 122 ? 20.876 10.913 -21.858 1.00 44.91 122 HIS A N 1
ATOM 968 C CA . HIS A 1 122 ? 20.617 11.713 -23.075 1.00 44.91 122 HIS A CA 1
ATOM 969 C C . HIS A 1 122 ? 19.163 11.495 -23.525 1.00 44.91 122 HIS A C 1
ATOM 971 O O . HIS A 1 122 ? 18.860 10.667 -24.377 1.00 44.91 122 HIS A O 1
ATOM 977 N N . GLY A 1 123 ? 18.254 12.272 -22.939 1.00 37.69 123 GLY A N 1
ATOM 978 C CA . GLY A 1 123 ? 16.870 12.404 -23.388 1.00 37.69 123 GLY A CA 1
ATOM 979 C C . GLY A 1 123 ? 16.570 13.844 -23.788 1.00 37.69 123 GLY A C 1
ATOM 980 O O . GLY A 1 123 ? 15.655 14.448 -23.240 1.00 37.69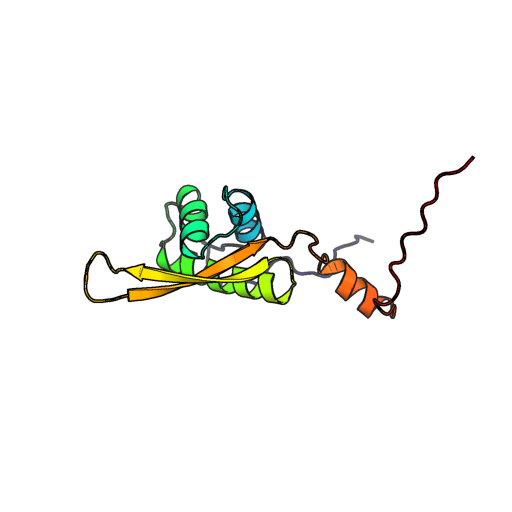 123 GLY A O 1
ATOM 981 N N . ILE A 1 124 ? 17.362 14.428 -24.696 1.00 36.66 124 ILE A N 1
ATOM 982 C CA . ILE A 1 124 ? 16.900 15.614 -25.425 1.00 36.66 124 ILE A CA 1
ATOM 983 C C . ILE A 1 124 ? 15.921 15.096 -26.472 1.00 36.66 124 ILE A C 1
ATOM 985 O O . ILE A 1 124 ? 16.295 14.348 -27.373 1.00 36.66 124 ILE A O 1
ATOM 989 N N . ALA A 1 125 ? 14.655 15.466 -26.305 1.00 40.28 125 ALA A N 1
ATOM 990 C CA . ALA A 1 125 ? 13.597 15.203 -27.260 1.00 40.28 125 ALA A CA 1
ATOM 991 C C . ALA A 1 125 ? 13.969 15.808 -28.622 1.00 40.28 125 ALA A C 1
ATOM 993 O O . ALA A 1 125 ? 13.882 17.022 -28.813 1.00 40.28 125 ALA A O 1
ATOM 994 N N . ILE A 1 126 ? 14.367 14.967 -29.577 1.00 36.66 126 ILE A N 1
ATOM 995 C CA . ILE A 1 126 ? 14.376 15.361 -30.982 1.00 36.66 126 ILE A CA 1
ATOM 996 C C . ILE A 1 126 ? 12.925 15.294 -31.444 1.00 36.66 126 ILE A C 1
ATOM 998 O O . ILE A 1 126 ? 12.324 14.233 -31.594 1.00 36.66 126 ILE A O 1
ATOM 1002 N N . LYS A 1 127 ? 12.349 16.482 -31.585 1.00 40.56 127 LYS A N 1
ATOM 1003 C CA . LYS A 1 127 ? 11.049 16.725 -32.186 1.00 40.56 127 LYS A CA 1
ATOM 1004 C C . LYS A 1 127 ? 11.184 16.484 -33.691 1.00 40.56 127 LYS A C 1
ATOM 1006 O O . LYS A 1 127 ? 11.482 17.415 -34.430 1.00 40.56 127 LYS A O 1
ATOM 1011 N N . GLU A 1 128 ? 10.978 15.254 -34.150 1.00 39.59 128 GLU A N 1
ATOM 1012 C CA . GLU A 1 128 ? 10.682 15.027 -35.564 1.00 39.59 128 GLU A CA 1
ATOM 1013 C C . GLU A 1 128 ? 9.218 15.385 -35.824 1.00 39.59 128 GLU A C 1
ATOM 1015 O O . GLU A 1 128 ? 8.292 14.640 -35.511 1.00 39.59 128 GLU A O 1
ATOM 1020 N N . ALA A 1 129 ? 9.010 16.569 -36.389 1.00 36.50 129 ALA A N 1
ATOM 1021 C CA . ALA A 1 129 ? 7.824 16.872 -37.169 1.00 36.50 129 ALA A CA 1
ATOM 1022 C C . ALA A 1 129 ? 8.323 17.321 -38.540 1.00 36.50 129 A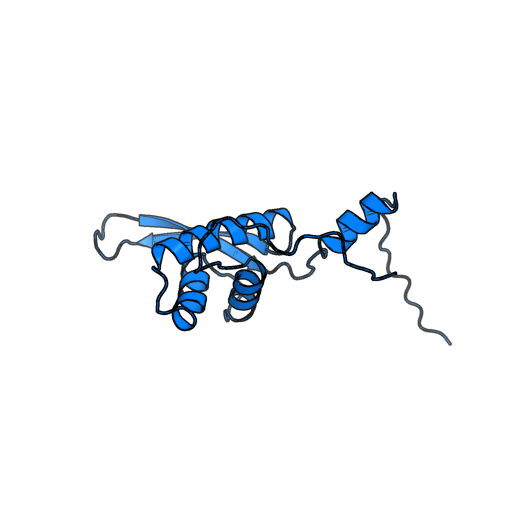LA A C 1
ATOM 1024 O O . ALA A 1 129 ? 8.803 18.441 -38.698 1.00 36.50 129 ALA A O 1
ATOM 1025 N N . GLY A 1 130 ? 8.276 16.401 -39.501 1.00 39.91 130 GLY A N 1
ATOM 1026 C CA . GLY A 1 130 ? 8.597 16.686 -40.888 1.00 39.91 130 GLY A CA 1
ATOM 1027 C C . GLY A 1 130 ? 7.561 17.605 -41.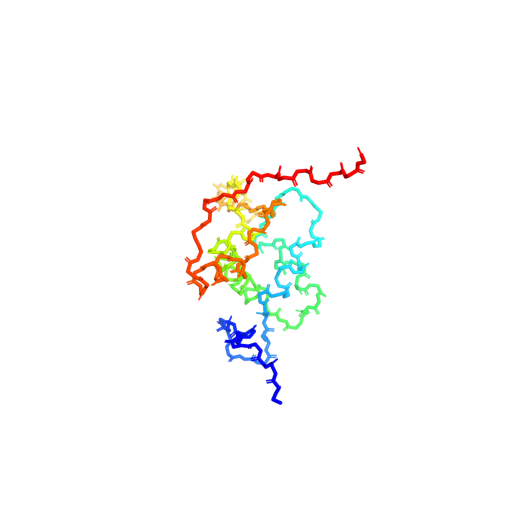532 1.00 39.91 130 GLY A C 1
ATOM 1028 O O . GLY A 1 130 ? 6.357 17.360 -41.435 1.00 39.91 130 GLY A O 1
ATOM 1029 N N . ARG A 1 131 ? 8.053 18.639 -42.210 1.00 34.72 131 ARG A N 1
ATOM 1030 C CA . ARG A 1 131 ? 7.803 18.937 -43.626 1.00 34.72 131 ARG A CA 1
ATOM 1031 C C . ARG A 1 131 ? 8.775 20.008 -44.095 1.00 34.72 131 ARG A C 1
ATOM 1033 O O . ARG A 1 131 ? 8.975 20.974 -43.330 1.00 34.72 131 ARG A O 1
#